Protein AF-A0A536Z7S8-F1 (afdb_monomer_lite)

Radius of gyration: 21.27 Å; chains: 1; bounding box: 52×65×36 Å

Foldseek 3Di:
DQPAAAWFKEFEAAPVPRDGFKIWTWDCPPPNTDIAIAGDAPVHPQDPNHDPDDDPDTDPAYHYDYWDDDPQWIWDKDFDDPNHHGFRPPPPDTDIDTTTRHRDDPDPCVVVVVVVVVVVVVVVVVVPPD

Structure (mmCIF, N/CA/C/O backbone):
data_AF-A0A536Z7S8-F1
#
_entry.id   AF-A0A536Z7S8-F1
#
loop_
_atom_site.group_PDB
_atom_site.id
_atom_site.type_symbol
_atom_site.label_atom_id
_atom_site.label_alt_id
_atom_site.label_comp_id
_atom_site.label_asym_id
_atom_site.label_entity_id
_atom_site.label_seq_id
_atom_site.pdbx_PDB_ins_code
_atom_site.Cartn_x
_atom_site.Cartn_y
_atom_site.Cartn_z
_atom_site.occupancy
_atom_site.B_iso_or_equiv
_atom_site.auth_seq_id
_atom_site.auth_comp_id
_atom_site.auth_asym_id
_atom_site.auth_atom_id
_atom_site.pdbx_PDB_model_num
ATOM 1 N N . ASN A 1 1 ? -3.007 3.471 15.291 1.00 68.44 1 ASN A N 1
ATOM 2 C CA . ASN A 1 1 ? -3.835 2.675 14.368 1.00 68.44 1 ASN A CA 1
ATOM 3 C C . ASN A 1 1 ? -5.274 3.154 14.480 1.00 68.44 1 ASN A C 1
ATOM 5 O O . ASN A 1 1 ? -5.741 3.223 15.618 1.00 68.44 1 ASN A O 1
ATOM 9 N N . PRO A 1 2 ? -5.971 3.517 13.385 1.00 71.25 2 PRO A N 1
ATOM 10 C CA . PRO A 1 2 ? -7.426 3.625 13.427 1.00 71.25 2 PRO A CA 1
ATOM 11 C C . PRO A 1 2 ? -8.043 2.340 14.023 1.00 71.25 2 PRO A C 1
ATOM 13 O O . PRO A 1 2 ? -7.784 1.244 13.525 1.00 71.25 2 PRO A O 1
ATOM 16 N N . PRO A 1 3 ? -8.833 2.435 15.109 1.00 82.69 3 PRO A N 1
ATOM 17 C CA . PRO A 1 3 ? -9.497 1.269 15.682 1.00 82.69 3 PRO A CA 1
ATOM 18 C C . PRO A 1 3 ? -10.308 0.527 14.613 1.00 82.69 3 PRO A C 1
ATOM 20 O O . PRO A 1 3 ? -11.024 1.159 13.843 1.00 82.69 3 PRO A O 1
ATOM 23 N N . GLY A 1 4 ? -10.189 -0.801 14.561 1.00 86.75 4 GLY A N 1
ATOM 24 C CA . GLY A 1 4 ? -10.943 -1.623 13.608 1.00 86.75 4 GLY A CA 1
ATOM 25 C C . GLY A 1 4 ? -10.341 -1.743 12.203 1.00 86.75 4 GLY A C 1
ATOM 26 O O . GLY A 1 4 ? -11.053 -2.181 11.301 1.00 86.75 4 GLY A O 1
ATOM 27 N N . LEU A 1 5 ? -9.070 -1.374 12.001 1.00 93.88 5 LEU A N 1
ATOM 28 C CA . LEU A 1 5 ? -8.327 -1.704 10.780 1.00 93.88 5 LEU A CA 1
ATOM 29 C C . LEU A 1 5 ? -8.226 -3.229 10.595 1.00 93.88 5 LEU A C 1
ATOM 31 O O . LEU A 1 5 ? -7.770 -3.948 11.482 1.00 93.88 5 LEU A O 1
ATOM 35 N N . THR A 1 6 ? -8.621 -3.706 9.421 1.00 96.19 6 THR A N 1
ATOM 36 C CA . THR A 1 6 ? -8.583 -5.115 9.030 1.00 96.19 6 THR A CA 1
ATOM 37 C C . THR A 1 6 ? -7.207 -5.459 8.470 1.00 96.19 6 THR A C 1
ATOM 39 O O . THR A 1 6 ? -6.767 -4.862 7.485 1.00 96.19 6 THR A O 1
ATOM 42 N N . ALA A 1 7 ? -6.540 -6.429 9.098 1.00 96.44 7 ALA A N 1
ATOM 43 C CA . ALA A 1 7 ? -5.243 -6.923 8.653 1.00 96.44 7 ALA A CA 1
ATOM 44 C C . ALA A 1 7 ? -5.339 -7.636 7.298 1.00 96.44 7 ALA A C 1
ATOM 46 O O . ALA A 1 7 ? -6.349 -8.282 6.997 1.00 96.44 7 ALA A O 1
ATOM 47 N N . GLY A 1 8 ? -4.268 -7.563 6.514 1.00 97.25 8 GLY A N 1
ATOM 48 C CA . GLY A 1 8 ? -4.152 -8.299 5.262 1.00 97.25 8 GLY A CA 1
ATOM 49 C C . GLY A 1 8 ? -3.110 -7.721 4.318 1.00 97.25 8 GLY A C 1
ATOM 50 O O . GLY A 1 8 ? -2.538 -6.665 4.585 1.00 97.25 8 GLY A O 1
ATOM 51 N N . ASP A 1 9 ? -2.920 -8.412 3.200 1.00 97.94 9 ASP A N 1
ATOM 52 C CA . ASP A 1 9 ? -2.037 -7.983 2.118 1.00 97.94 9 ASP A CA 1
ATOM 53 C C . ASP A 1 9 ? -2.857 -7.604 0.879 1.00 97.94 9 ASP A C 1
ATOM 55 O O . ASP A 1 9 ? -3.759 -8.331 0.458 1.00 97.94 9 ASP A O 1
ATOM 59 N N . LEU A 1 10 ? -2.547 -6.452 0.297 1.00 97.50 10 LEU A N 1
ATOM 60 C CA . LEU A 1 10 ? -3.053 -6.013 -0.994 1.00 97.50 10 LEU A CA 1
ATOM 61 C C . LEU A 1 10 ? -1.941 -6.193 -2.026 1.00 97.50 10 LEU A C 1
ATOM 63 O O . LEU A 1 10 ? -0.894 -5.562 -1.917 1.00 97.50 10 LEU A O 1
ATOM 67 N N . PHE A 1 11 ? -2.170 -7.059 -3.004 1.00 95.69 11 PHE A N 1
ATOM 68 C CA . PHE A 1 11 ? -1.269 -7.292 -4.123 1.00 95.69 11 PHE A CA 1
ATOM 69 C C . PHE A 1 11 ? -1.619 -6.352 -5.264 1.00 95.69 11 PHE A C 1
ATOM 71 O O . PHE A 1 11 ? -2.780 -6.303 -5.687 1.00 95.69 11 PHE A O 1
ATOM 78 N N . LEU A 1 12 ? -0.616 -5.643 -5.765 1.00 93.75 12 LEU A N 1
ATOM 79 C CA . LEU A 1 12 ? -0.733 -4.851 -6.975 1.00 93.75 12 LEU A CA 1
ATOM 80 C C . LEU A 1 12 ? -0.084 -5.624 -8.113 1.00 93.75 12 LEU A C 1
ATOM 82 O O . LEU A 1 12 ? 0.991 -6.207 -7.948 1.00 93.75 12 LEU A O 1
ATOM 86 N N . PHE A 1 13 ? -0.789 -5.702 -9.235 1.00 92.00 13 PHE A N 1
ATOM 87 C CA . PHE A 1 13 ? -0.275 -6.372 -10.416 1.00 92.00 13 PHE A CA 1
ATOM 88 C C . PHE A 1 13 ? -0.278 -5.443 -11.618 1.00 92.00 13 PHE A C 1
ATOM 90 O O . PHE A 1 13 ? -1.225 -4.678 -11.827 1.00 92.00 13 PHE A O 1
ATOM 97 N N . ASP A 1 14 ? 0.750 -5.592 -12.440 1.00 88.44 14 ASP A N 1
ATOM 98 C CA . ASP A 1 14 ? 0.834 -4.958 -13.744 1.00 88.44 14 ASP A CA 1
ATOM 99 C C . ASP A 1 14 ? -0.274 -5.526 -14.643 1.00 88.44 14 ASP A C 1
ATOM 101 O O . ASP A 1 14 ? -0.333 -6.728 -14.921 1.00 88.44 14 ASP A O 1
ATOM 105 N N . ALA A 1 15 ? -1.176 -4.658 -15.098 1.00 86.12 15 ALA A N 1
ATOM 106 C CA . ALA A 1 15 ? -2.325 -5.046 -15.907 1.00 86.12 15 ALA A CA 1
ATOM 107 C C . ALA A 1 15 ? -1.951 -5.639 -17.282 1.00 86.12 15 ALA A C 1
ATOM 109 O O . ALA A 1 15 ? -2.744 -6.404 -17.839 1.00 86.12 15 ALA A O 1
ATOM 110 N N . ASP A 1 16 ? -0.772 -5.314 -17.816 1.00 85.12 16 ASP A N 1
ATOM 111 C CA . ASP A 1 16 ? -0.282 -5.775 -19.113 1.00 85.12 16 ASP A CA 1
ATOM 112 C C . ASP A 1 16 ? 0.422 -7.138 -19.012 1.00 85.12 16 ASP A C 1
ATOM 114 O O . ASP A 1 16 ? 0.268 -7.983 -19.902 1.00 85.12 16 ASP A O 1
ATOM 118 N N . THR A 1 17 ? 1.170 -7.386 -17.932 1.00 85.62 17 THR A N 1
ATOM 119 C CA . THR A 1 17 ? 1.934 -8.639 -17.754 1.00 85.62 17 THR A CA 1
ATOM 120 C C . THR A 1 17 ? 1.265 -9.654 -16.827 1.00 85.62 17 THR A C 1
ATOM 122 O O . THR A 1 17 ? 1.506 -10.858 -16.947 1.00 85.62 17 THR A O 1
ATOM 125 N N . GLY A 1 18 ? 0.396 -9.202 -15.924 1.00 86.69 18 GLY A N 1
ATOM 126 C CA . GLY A 1 18 ? -0.257 -10.024 -14.907 1.00 86.69 18 GLY A CA 1
ATOM 127 C C . GLY A 1 18 ? 0.638 -10.384 -13.718 1.00 86.69 18 GLY A C 1
ATOM 128 O O . GLY A 1 18 ? 0.216 -11.171 -12.865 1.00 86.69 18 GLY A O 1
ATOM 129 N N . PHE A 1 19 ? 1.867 -9.864 -13.655 1.00 87.62 19 PHE A N 1
ATOM 130 C CA . PHE A 1 19 ? 2.775 -10.128 -12.545 1.00 87.62 19 PHE A CA 1
ATOM 131 C C . PHE A 1 19 ? 2.418 -9.287 -11.327 1.00 87.62 19 PHE A C 1
ATOM 133 O O . PHE A 1 19 ? 2.112 -8.108 -11.448 1.00 87.62 19 PHE A O 1
ATOM 140 N N . ILE A 1 20 ? 2.467 -9.916 -10.151 1.00 89.00 20 ILE A N 1
ATOM 141 C CA . ILE A 1 20 ? 2.403 -9.204 -8.876 1.00 89.00 20 ILE A CA 1
ATOM 142 C C . ILE A 1 20 ? 3.792 -8.643 -8.621 1.00 89.00 20 ILE A C 1
ATOM 144 O O . ILE A 1 20 ? 4.738 -9.413 -8.439 1.00 89.00 20 ILE A O 1
ATOM 148 N N . LEU A 1 21 ? 3.866 -7.324 -8.637 1.00 87.00 21 LEU A N 1
ATOM 149 C CA . LEU A 1 21 ? 5.091 -6.555 -8.502 1.00 87.00 21 LEU A CA 1
ATOM 150 C C . LEU A 1 21 ? 5.172 -5.969 -7.093 1.00 87.00 21 LEU A C 1
ATOM 152 O O . LEU A 1 21 ? 6.158 -6.190 -6.389 1.00 87.00 21 LEU A O 1
ATOM 156 N N . ASP A 1 22 ? 4.043 -5.450 -6.597 1.00 90.38 22 ASP A N 1
ATOM 157 C CA . ASP A 1 22 ? 3.995 -4.819 -5.284 1.00 90.38 22 ASP A CA 1
ATOM 158 C C . ASP A 1 22 ? 3.041 -5.494 -4.295 1.00 90.38 22 ASP A C 1
ATOM 160 O O . ASP A 1 22 ? 2.018 -6.111 -4.627 1.00 90.38 22 ASP A O 1
ATOM 164 N N . VAL A 1 23 ? 3.363 -5.319 -3.014 1.00 94.19 23 VAL A N 1
ATOM 165 C CA . VAL A 1 23 ? 2.560 -5.756 -1.875 1.00 94.19 23 VAL A CA 1
ATOM 166 C C . VAL A 1 23 ? 2.437 -4.624 -0.866 1.00 94.19 23 VAL A C 1
ATOM 168 O O . VAL A 1 23 ? 3.429 -4.134 -0.329 1.00 94.19 23 VAL A O 1
ATOM 171 N N . ILE A 1 24 ? 1.201 -4.275 -0.520 1.00 95.62 24 ILE A N 1
ATOM 172 C CA . ILE A 1 24 ? 0.890 -3.359 0.576 1.00 95.62 24 ILE A CA 1
ATOM 173 C C . ILE A 1 24 ? 0.305 -4.152 1.738 1.00 95.62 24 ILE A C 1
ATOM 175 O O . ILE A 1 24 ? -0.760 -4.760 1.635 1.00 95.62 24 ILE A O 1
ATOM 179 N N . ARG A 1 25 ? 0.988 -4.115 2.877 1.00 95.75 25 AR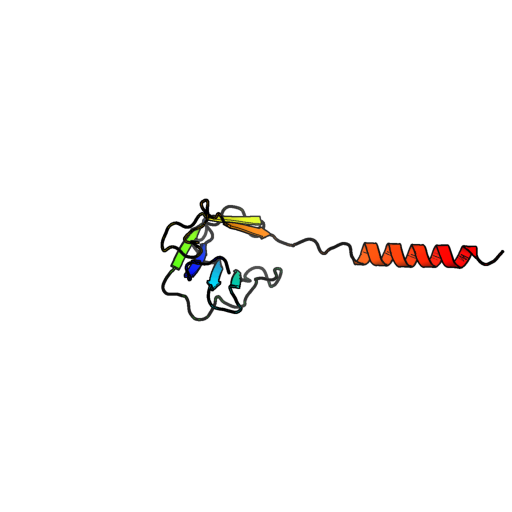G A N 1
ATOM 180 C CA . ARG A 1 25 ? 0.642 -4.873 4.077 1.00 95.75 25 ARG A CA 1
ATOM 181 C C . ARG A 1 25 ? 0.025 -3.988 5.150 1.00 95.75 25 ARG A C 1
ATOM 183 O O . ARG A 1 25 ? 0.674 -3.074 5.660 1.00 95.75 25 ARG A O 1
ATOM 190 N N . PHE A 1 26 ? -1.201 -4.316 5.547 1.00 96.25 26 PHE A N 1
ATOM 191 C CA . PHE A 1 26 ? -1.936 -3.668 6.632 1.00 96.25 26 PHE A CA 1
ATOM 192 C C . PHE A 1 26 ? -1.737 -4.438 7.941 1.00 96.25 26 PHE A C 1
ATOM 194 O O . PHE A 1 26 ? -2.301 -5.518 8.126 1.00 96.25 26 PHE A O 1
ATOM 201 N N . ASN A 1 27 ? -0.975 -3.861 8.871 1.00 93.81 27 ASN A N 1
ATOM 202 C CA . ASN A 1 27 ? -0.594 -4.478 10.143 1.00 93.81 27 ASN A CA 1
ATOM 203 C C . ASN A 1 27 ? -1.185 -3.690 11.322 1.00 93.81 27 ASN A C 1
ATOM 205 O O . ASN A 1 27 ? -0.531 -2.799 11.865 1.00 93.81 27 ASN A O 1
ATOM 209 N N . PRO A 1 28 ? -2.420 -3.984 11.759 1.00 92.25 28 PRO A N 1
ATOM 210 C CA . PRO A 1 28 ? -3.070 -3.211 12.813 1.00 92.25 28 PRO A CA 1
ATOM 211 C C . PRO A 1 28 ? -2.406 -3.335 14.193 1.00 92.25 28 PRO A C 1
ATOM 213 O O . PRO A 1 28 ? -2.481 -2.391 14.987 1.00 92.25 2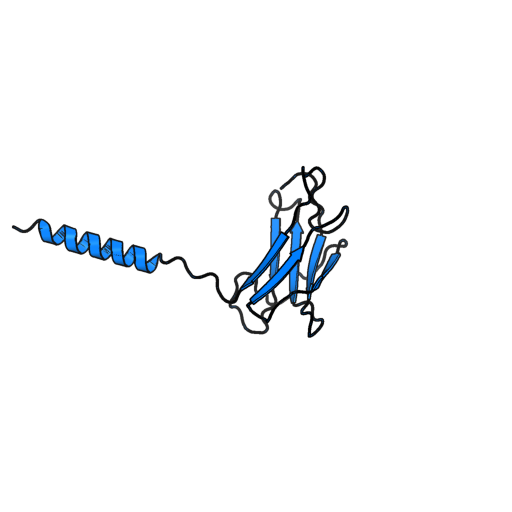8 PRO A O 1
ATOM 216 N N . ASP A 1 29 ? -1.761 -4.469 14.468 1.00 88.25 29 ASP A N 1
ATOM 217 C CA . ASP A 1 29 ? -1.257 -4.822 15.801 1.00 88.25 29 ASP A CA 1
ATOM 218 C C . ASP A 1 29 ? 0.248 -4.559 15.981 1.00 88.25 29 ASP A C 1
ATOM 220 O O . ASP A 1 29 ? 0.770 -4.617 17.094 1.00 88.25 29 ASP A O 1
ATOM 224 N N . GLU A 1 30 ? 0.964 -4.228 14.905 1.00 83.94 30 GLU A N 1
ATOM 225 C CA . GLU A 1 30 ? 2.410 -4.004 14.936 1.00 83.94 30 GLU A CA 1
ATOM 226 C C . GLU A 1 30 ? 2.735 -2.521 15.164 1.00 83.94 30 GLU A C 1
ATOM 228 O O . GLU A 1 30 ? 2.238 -1.659 14.447 1.00 83.94 30 GLU A O 1
ATOM 233 N N . ASN A 1 31 ? 3.565 -2.201 16.165 1.00 81.12 31 ASN A N 1
ATOM 234 C CA . ASN A 1 31 ? 4.019 -0.832 16.477 1.00 81.12 31 ASN A CA 1
ATOM 235 C C . ASN A 1 31 ? 2.893 0.215 16.624 1.00 81.12 31 ASN A C 1
ATOM 237 O O . ASN A 1 31 ? 3.084 1.399 16.351 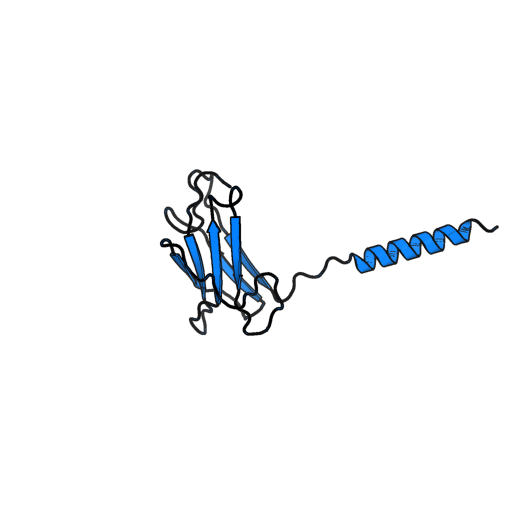1.00 81.12 31 ASN A O 1
ATOM 241 N N . GLY A 1 32 ? 1.706 -0.206 17.073 1.00 82.00 32 GLY A N 1
ATOM 242 C CA . GLY A 1 32 ? 0.540 0.675 17.152 1.00 82.00 32 GLY A CA 1
ATOM 243 C C . GLY A 1 32 ? -0.125 0.940 15.798 1.00 82.00 32 GLY A C 1
ATOM 244 O O . GLY A 1 32 ? -0.851 1.929 15.679 1.00 82.00 32 GLY A O 1
ATOM 245 N N . GLY A 1 33 ? 0.088 0.066 14.812 1.00 88.19 33 GLY A N 1
ATOM 246 C CA . GLY A 1 33 ? -0.419 0.117 13.444 1.00 88.19 33 GLY A CA 1
ATOM 247 C C . GLY A 1 33 ? 0.667 0.495 12.449 1.00 88.19 33 GLY A C 1
ATOM 248 O O . GLY A 1 33 ? 1.157 1.622 12.499 1.00 88.19 33 GLY A O 1
ATOM 249 N N . SER A 1 34 ? 0.973 -0.393 11.507 1.00 90.88 34 SER A N 1
ATOM 250 C CA . SER A 1 34 ? 1.863 -0.115 10.380 1.00 90.88 34 SER A CA 1
ATOM 251 C C . SER A 1 34 ? 1.198 -0.416 9.034 1.00 90.88 34 SER A C 1
ATOM 253 O O . SER A 1 34 ? 0.292 -1.245 8.911 1.00 90.88 34 SER A O 1
ATOM 255 N N . LEU A 1 35 ? 1.653 0.324 8.025 1.00 92.19 35 LEU A N 1
ATOM 256 C CA . LEU A 1 35 ? 1.402 0.081 6.612 1.00 92.19 35 LEU A CA 1
ATOM 257 C C . LEU A 1 35 ? 2.774 -0.093 5.966 1.00 92.19 35 LEU A C 1
ATOM 259 O O . LEU A 1 35 ? 3.609 0.804 6.091 1.00 92.19 35 LEU A O 1
ATOM 263 N N . VAL A 1 36 ? 3.023 -1.244 5.350 1.00 92.75 36 VAL A N 1
ATOM 264 C CA . VAL A 1 36 ? 4.335 -1.577 4.780 1.00 92.75 36 VAL A CA 1
ATOM 265 C C . VAL A 1 36 ? 4.190 -1.790 3.284 1.00 92.75 36 VAL A C 1
ATOM 267 O O . VAL A 1 36 ? 3.271 -2.485 2.858 1.00 92.75 36 VAL A O 1
ATOM 270 N N . PHE A 1 37 ? 5.093 -1.196 2.515 1.00 92.44 37 PHE A N 1
ATOM 271 C CA . PHE A 1 37 ? 5.164 -1.325 1.066 1.00 92.44 37 PHE A CA 1
ATOM 272 C C . PHE A 1 37 ? 6.368 -2.196 0.726 1.00 92.44 37 PHE A C 1
ATOM 274 O O . PHE A 1 37 ? 7.460 -1.968 1.248 1.00 92.44 37 PHE A O 1
ATOM 281 N N . TYR A 1 38 ? 6.137 -3.199 -0.107 1.00 92.50 38 TYR A N 1
ATOM 282 C CA . TYR A 1 38 ? 7.167 -3.997 -0.749 1.00 92.50 38 TYR A CA 1
ATOM 283 C C . TYR A 1 38 ? 6.969 -3.804 -2.240 1.00 92.50 38 TYR A C 1
ATOM 285 O O . TYR A 1 38 ? 5.899 -4.157 -2.730 1.00 92.50 38 TYR A O 1
ATOM 293 N N . SER A 1 39 ? 7.960 -3.241 -2.911 1.00 89.38 39 SER A N 1
ATOM 294 C CA . SER A 1 39 ? 7.991 -3.149 -4.363 1.00 89.38 39 SER A CA 1
ATOM 295 C C . SER A 1 39 ? 9.034 -4.110 -4.913 1.00 89.38 39 SER A C 1
ATOM 297 O O . SER A 1 39 ? 9.928 -4.556 -4.166 1.00 89.38 39 SER A O 1
ATOM 299 N N . ASP A 1 40 ? 8.878 -4.499 -6.174 1.00 84.56 40 ASP A N 1
ATOM 300 C CA . ASP A 1 40 ? 9.924 -5.225 -6.877 1.00 84.56 40 ASP A CA 1
ATOM 301 C C . ASP A 1 40 ? 11.137 -4.316 -7.143 1.00 84.56 40 ASP A C 1
ATOM 303 O O . ASP A 1 40 ? 11.291 -3.254 -6.550 1.00 84.56 40 ASP A O 1
ATOM 307 N N . ASN A 1 41 ? 12.099 -4.815 -7.906 1.00 80.56 41 ASN A N 1
ATOM 308 C CA . ASN A 1 41 ? 13.343 -4.108 -8.186 1.00 80.56 41 ASN A CA 1
ATOM 309 C C . ASN A 1 41 ? 13.893 -4.474 -9.574 1.00 80.56 41 ASN A C 1
ATOM 311 O O . ASN A 1 41 ? 15.111 -4.573 -9.772 1.00 80.56 41 ASN A O 1
ATOM 315 N N . ILE A 1 42 ? 13.000 -4.795 -10.519 1.00 78.81 42 ILE A N 1
ATOM 316 C CA . ILE A 1 42 ? 13.342 -5.278 -11.863 1.00 78.81 42 ILE A CA 1
ATOM 317 C C . ILE A 1 42 ? 14.175 -4.240 -12.628 1.00 78.81 42 ILE A C 1
ATOM 319 O O . ILE A 1 42 ? 15.068 -4.618 -13.394 1.00 78.81 42 ILE A O 1
ATOM 323 N N . ASP A 1 43 ? 13.917 -2.952 -12.420 1.00 76.75 43 ASP A N 1
ATOM 324 C CA . ASP A 1 43 ? 14.650 -1.823 -13.000 1.00 76.75 43 ASP A CA 1
ATOM 325 C C . ASP A 1 43 ? 15.808 -1.314 -12.123 1.00 76.75 43 ASP A C 1
ATOM 327 O O . ASP A 1 43 ? 16.749 -0.697 -12.634 1.00 76.75 43 ASP A O 1
ATOM 331 N N . GLY A 1 44 ? 15.823 -1.657 -10.838 1.00 82.31 44 GLY A N 1
ATOM 332 C CA . GLY A 1 44 ? 16.906 -1.349 -9.917 1.00 82.31 44 GLY A CA 1
ATOM 333 C C . GLY A 1 44 ? 16.409 -1.182 -8.488 1.00 82.31 44 GLY A C 1
ATOM 334 O O . GLY A 1 44 ? 15.299 -1.556 -8.164 1.00 82.31 44 GLY A O 1
ATOM 335 N N . PHE A 1 45 ? 17.278 -0.662 -7.617 1.00 84.81 45 PHE A N 1
ATOM 336 C CA . PHE A 1 45 ? 16.861 -0.126 -6.317 1.00 84.81 45 PHE A CA 1
ATOM 337 C C . PHE A 1 45 ? 16.843 1.397 -6.432 1.00 84.81 45 PHE A C 1
ATOM 339 O O . PHE A 1 45 ? 17.843 2.049 -6.102 1.00 84.81 45 PHE A O 1
ATOM 346 N N . ASP A 1 46 ? 15.774 1.946 -6.990 1.00 80.06 46 ASP A N 1
ATOM 347 C CA . ASP A 1 46 ? 15.602 3.378 -7.220 1.00 80.06 46 ASP A CA 1
ATOM 348 C C . ASP A 1 46 ? 14.458 4.006 -6.403 1.00 80.06 46 ASP A C 1
ATOM 350 O O . ASP A 1 46 ? 14.447 5.231 -6.230 1.00 80.06 46 ASP A O 1
ATOM 354 N N . ALA A 1 47 ? 13.620 3.193 -5.755 1.00 82.00 47 ALA A N 1
ATOM 355 C CA . ALA A 1 47 ? 12.640 3.621 -4.772 1.00 82.00 47 ALA A CA 1
ATOM 356 C C . ALA A 1 47 ? 12.903 3.043 -3.369 1.00 82.00 47 ALA A C 1
ATOM 358 O O . ALA A 1 47 ? 13.635 2.082 -3.131 1.00 82.00 47 ALA A O 1
ATOM 359 N N . LEU A 1 48 ? 12.306 3.691 -2.363 1.00 84.81 48 LEU A N 1
ATOM 360 C CA . LEU A 1 48 ? 12.478 3.303 -0.956 1.00 84.81 48 LEU A CA 1
ATOM 361 C C . LEU A 1 48 ? 11.787 1.979 -0.607 1.00 84.81 48 LEU A C 1
ATOM 363 O O . LEU A 1 48 ? 12.122 1.377 0.415 1.00 84.81 48 LEU A O 1
ATOM 367 N N .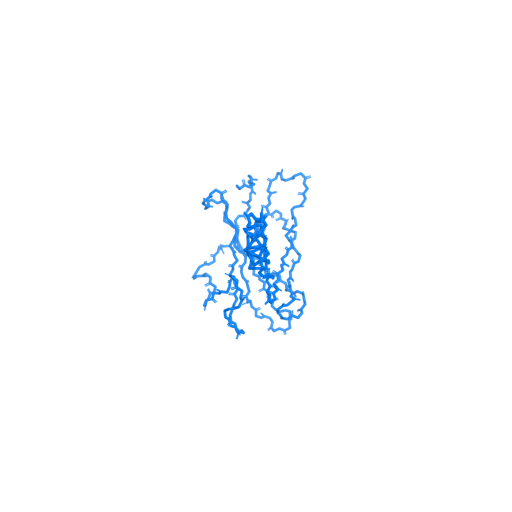 ALA A 1 49 ? 10.784 1.591 -1.394 1.00 88.38 49 ALA A N 1
ATOM 368 C CA . ALA A 1 49 ? 9.998 0.383 -1.179 1.00 88.38 49 ALA A CA 1
ATOM 369 C C . ALA A 1 49 ? 10.606 -0.848 -1.864 1.00 88.38 49 ALA A C 1
ATOM 371 O O . ALA A 1 49 ? 10.132 -1.954 -1.602 1.00 88.38 49 ALA A O 1
ATOM 372 N N . ASP A 1 50 ? 11.649 -0.677 -2.678 1.00 88.50 50 ASP A N 1
ATOM 373 C CA . ASP A 1 50 ? 12.251 -1.758 -3.450 1.00 88.50 50 ASP A CA 1
ATOM 374 C C . ASP A 1 50 ? 12.832 -2.815 -2.529 1.00 88.50 50 ASP A C 1
ATOM 376 O O . ASP A 1 50 ? 13.630 -2.559 -1.614 1.00 88.50 50 ASP A O 1
ATOM 380 N N . THR A 1 51 ? 12.439 -4.052 -2.791 1.00 86.81 51 THR A N 1
ATOM 381 C CA . THR A 1 51 ? 12.894 -5.204 -2.032 1.00 86.81 51 THR A CA 1
ATOM 382 C C . THR A 1 51 ? 13.407 -6.285 -2.961 1.00 86.81 51 THR A C 1
ATOM 384 O O . THR A 1 51 ? 12.915 -6.488 -4.060 1.00 86.81 51 THR A O 1
ATOM 387 N N . ALA A 1 52 ? 14.395 -7.050 -2.493 1.00 80.81 52 ALA A N 1
ATOM 388 C CA . ALA A 1 52 ? 14.906 -8.187 -3.260 1.00 80.81 52 ALA A CA 1
ATOM 389 C C . ALA A 1 52 ? 13.853 -9.296 -3.470 1.00 80.81 52 ALA A C 1
ATOM 391 O O . ALA A 1 52 ? 14.051 -10.186 -4.296 1.00 80.81 52 ALA A O 1
ATOM 392 N N . SER A 1 53 ? 12.783 -9.293 -2.672 1.00 69.75 53 SER A N 1
ATOM 393 C CA . SER A 1 53 ? 11.630 -10.176 -2.814 1.00 69.75 53 SER A CA 1
ATOM 394 C C . SER A 1 53 ? 10.476 -9.699 -1.922 1.00 69.75 53 SER A C 1
ATOM 396 O O . SER A 1 53 ? 10.753 -9.187 -0.828 1.00 69.75 53 SER A O 1
ATOM 398 N N . PRO A 1 54 ? 9.214 -10.017 -2.277 1.00 73.69 54 PRO A N 1
ATOM 399 C CA . PRO A 1 54 ? 8.064 -9.886 -1.384 1.00 73.69 54 PRO A CA 1
ATOM 400 C C . PRO A 1 54 ? 8.293 -10.561 -0.017 1.00 73.69 54 PRO A C 1
ATOM 402 O O . PRO A 1 54 ? 9.166 -11.429 0.121 1.00 73.69 54 PRO A O 1
ATOM 405 N N . PRO A 1 55 ? 7.496 -10.226 1.015 1.00 80.00 55 PRO A N 1
ATOM 406 C CA . PRO A 1 55 ? 7.639 -10.842 2.326 1.00 80.00 55 PRO A CA 1
ATOM 407 C C . PRO A 1 55 ? 7.479 -12.366 2.235 1.00 80.00 55 PRO A C 1
ATOM 409 O O . PRO A 1 55 ? 6.551 -12.874 1.614 1.00 80.00 55 PRO A O 1
ATOM 412 N N . GLY A 1 56 ? 8.359 -13.110 2.915 1.00 79.50 56 GLY A N 1
ATOM 413 C CA . GLY A 1 56 ? 8.423 -14.579 2.824 1.00 79.50 56 GLY A CA 1
ATOM 414 C C . GLY A 1 56 ? 7.189 -15.340 3.339 1.00 79.50 56 GLY A C 1
ATOM 415 O O . GLY A 1 56 ? 7.134 -16.562 3.226 1.00 79.50 56 GLY A O 1
ATOM 416 N N . ALA A 1 57 ? 6.210 -14.637 3.910 1.00 90.25 57 ALA A N 1
ATOM 417 C CA . ALA A 1 57 ? 4.892 -15.157 4.246 1.00 90.25 57 ALA A CA 1
ATOM 418 C C . ALA A 1 57 ? 3.846 -14.042 4.114 1.00 90.25 57 ALA A C 1
ATOM 420 O O . ALA A 1 57 ? 4.081 -12.916 4.568 1.00 90.25 57 ALA A O 1
ATOM 421 N N . PHE A 1 58 ? 2.692 -14.377 3.536 1.00 94.31 58 PHE A N 1
ATOM 422 C CA . PHE A 1 58 ? 1.536 -13.489 3.391 1.00 94.31 58 PHE A CA 1
ATOM 423 C C . PHE A 1 58 ? 0.481 -13.738 4.471 1.00 94.31 58 PHE A C 1
ATOM 425 O O . PHE A 1 58 ? 0.404 -14.829 5.043 1.00 94.31 58 PHE A O 1
ATOM 432 N N . TYR A 1 59 ? -0.352 -12.733 4.741 1.00 95.62 59 TYR A N 1
ATOM 433 C CA . TYR A 1 59 ? -1.565 -12.920 5.533 1.00 95.62 59 TYR A CA 1
ATOM 434 C C . TYR A 1 59 ? -2.552 -13.843 4.817 1.00 95.62 59 TYR A C 1
ATOM 436 O O . TYR A 1 59 ? -2.533 -13.997 3.602 1.00 95.62 59 TYR A O 1
ATOM 444 N N . THR A 1 60 ? -3.476 -14.436 5.576 1.00 96.62 60 THR A N 1
ATOM 445 C CA . THR A 1 60 ? -4.590 -15.193 4.987 1.00 96.62 60 THR A CA 1
ATOM 446 C C . THR A 1 60 ? -5.559 -14.283 4.229 1.00 96.62 60 THR A C 1
ATOM 448 O O . THR A 1 60 ? -6.104 -14.682 3.204 1.00 96.62 60 THR A O 1
ATOM 451 N N . ASN A 1 61 ? -5.782 -13.065 4.732 1.00 97.88 61 ASN A N 1
ATOM 452 C CA . ASN A 1 61 ? -6.618 -12.074 4.069 1.00 97.88 61 ASN A CA 1
ATOM 453 C C . ASN A 1 61 ? -5.809 -11.373 2.979 1.00 97.88 61 ASN A C 1
ATOM 455 O O . ASN A 1 61 ? -4.933 -10.565 3.289 1.00 97.88 61 ASN A O 1
ATOM 459 N N . THR A 1 62 ? -6.099 -11.703 1.725 1.00 97.56 62 THR A N 1
ATOM 460 C CA . THR A 1 62 ? -5.417 -11.133 0.564 1.00 97.56 62 THR A CA 1
ATOM 461 C C . THR A 1 62 ? -6.424 -10.621 -0.450 1.00 97.56 62 THR A C 1
ATOM 463 O O . THR A 1 62 ? -7.527 -11.157 -0.579 1.00 97.56 62 THR A O 1
ATOM 466 N N . LEU A 1 63 ? -6.043 -9.571 -1.168 1.00 98.06 63 LEU A N 1
ATOM 467 C CA . LEU A 1 63 ? -6.787 -9.071 -2.315 1.00 98.06 63 LEU A CA 1
ATOM 468 C C . LEU A 1 63 ? -5.802 -8.636 -3.395 1.00 98.06 63 LEU A C 1
ATOM 470 O O . LEU A 1 63 ? -4.763 -8.074 -3.078 1.00 98.06 63 LEU A O 1
ATOM 474 N N . THR A 1 64 ? -6.143 -8.870 -4.657 1.00 97.25 64 THR A N 1
ATOM 475 C CA . THR A 1 64 ? -5.323 -8.478 -5.808 1.00 97.25 64 THR A CA 1
ATOM 476 C C . THR A 1 64 ? -6.066 -7.434 -6.630 1.00 97.25 64 THR A C 1
ATOM 478 O O . THR A 1 64 ? -7.240 -7.639 -6.949 1.00 97.25 64 THR A O 1
ATOM 481 N N . ILE A 1 65 ? -5.403 -6.329 -6.970 1.00 97.00 65 ILE A N 1
ATOM 482 C CA . ILE A 1 65 ? -5.960 -5.255 -7.803 1.00 97.00 65 ILE A CA 1
ATOM 483 C C . ILE A 1 65 ? -4.948 -4.809 -8.869 1.00 97.00 65 ILE A C 1
ATOM 485 O O . ILE A 1 65 ? -3.747 -4.909 -8.626 1.00 97.00 65 ILE A O 1
ATOM 489 N N . PRO A 1 66 ? -5.413 -4.343 -10.041 1.00 95.19 66 PRO A N 1
ATOM 490 C CA . PRO A 1 66 ? -4.516 -3.879 -11.088 1.00 95.19 66 PRO A CA 1
ATOM 491 C C . PRO A 1 66 ? -3.942 -2.509 -10.746 1.00 95.19 66 PRO A C 1
ATOM 493 O O . PRO A 1 66 ? -4.642 -1.653 -10.191 1.00 95.19 66 PRO A O 1
ATOM 496 N N . GLU A 1 67 ? -2.713 -2.285 -11.179 1.00 92.56 67 GLU A N 1
ATOM 497 C CA . GLU A 1 67 ? -2.168 -0.944 -11.321 1.00 92.56 67 GLU A CA 1
ATOM 498 C C . GLU A 1 67 ? -2.610 -0.310 -12.634 1.00 92.56 67 GLU A C 1
ATOM 500 O O . GLU A 1 67 ? -2.941 -0.981 -13.616 1.00 92.56 67 GLU A O 1
ATOM 505 N N . VAL A 1 68 ? -2.660 1.018 -12.634 1.00 91.62 68 VAL A N 1
ATOM 506 C CA . VAL A 1 68 ? -3.063 1.817 -13.783 1.00 91.62 68 VAL A CA 1
ATOM 507 C C . VAL A 1 68 ? -1.976 2.835 -14.082 1.00 91.62 68 VAL A C 1
ATOM 509 O O . VAL A 1 68 ? -1.726 3.740 -13.289 1.00 91.62 68 VAL A O 1
ATOM 512 N N . GLY A 1 69 ? -1.396 2.729 -15.272 1.00 88.31 69 GLY A N 1
ATOM 513 C CA . GLY A 1 69 ? -0.364 3.639 -15.757 1.00 88.31 69 GLY A CA 1
ATOM 514 C C . GLY A 1 69 ? 0.866 2.886 -16.258 1.00 88.31 69 GLY A C 1
ATOM 515 O O . GLY A 1 69 ? 0.938 1.671 -16.106 1.00 88.31 69 GLY A O 1
ATOM 516 N N . PRO A 1 70 ? 1.804 3.592 -16.905 1.00 83.19 70 PRO A N 1
ATOM 517 C CA . PRO A 1 70 ? 3.086 3.023 -17.300 1.00 83.19 70 PRO A CA 1
ATOM 518 C C . PRO A 1 70 ? 3.995 2.791 -16.088 1.00 83.19 70 PRO A C 1
ATOM 520 O O . PRO A 1 70 ? 3.911 3.528 -15.107 1.00 83.19 70 PRO A O 1
ATOM 523 N N . GLU A 1 71 ? 4.910 1.832 -16.212 1.00 78.88 71 GLU A N 1
ATOM 524 C CA . GLU A 1 71 ? 5.920 1.541 -15.191 1.00 78.88 71 GLU A CA 1
ATOM 525 C C . GLU A 1 71 ? 6.699 2.790 -14.755 1.00 78.88 71 GLU A C 1
ATOM 527 O O . GLU A 1 71 ? 7.008 3.662 -15.581 1.00 78.88 71 GLU A O 1
ATOM 532 N N . GLY A 1 72 ? 6.950 2.908 -13.448 1.00 76.69 72 GLY A N 1
ATOM 533 C CA . GLY A 1 72 ? 7.560 4.091 -12.840 1.00 76.69 72 GLY A CA 1
ATOM 534 C C . GLY A 1 72 ? 6.672 5.353 -12.769 1.00 76.69 72 GLY A C 1
ATOM 535 O O . GLY A 1 72 ? 7.096 6.421 -12.312 1.00 76.69 72 GLY A O 1
ATOM 536 N N . ASN A 1 73 ? 5.434 5.287 -13.253 1.00 83.50 73 ASN A N 1
ATOM 537 C CA . ASN A 1 73 ? 4.427 6.331 -13.065 1.00 83.50 73 ASN A CA 1
ATOM 538 C C . ASN A 1 73 ? 3.022 5.716 -13.116 1.00 83.50 73 ASN A C 1
ATOM 540 O O . ASN A 1 73 ? 2.187 6.070 -13.960 1.00 83.50 73 ASN A O 1
ATOM 544 N N . ASN A 1 74 ? 2.791 4.766 -12.220 1.00 88.38 74 ASN A N 1
ATOM 545 C CA . ASN A 1 74 ? 1.550 4.018 -12.095 1.00 88.38 74 ASN A CA 1
ATOM 546 C C . ASN A 1 74 ? 1.031 4.098 -10.644 1.00 88.38 74 ASN A C 1
ATOM 548 O O . ASN A 1 74 ? 1.431 4.950 -9.840 1.00 88.38 74 ASN A O 1
ATOM 552 N N . GLY A 1 75 ? 0.034 3.274 -10.351 1.00 91.62 75 GLY A N 1
ATOM 553 C CA . GLY A 1 75 ? -0.501 3.109 -9.012 1.00 91.62 75 GLY A CA 1
ATOM 554 C C . GLY A 1 75 ? -1.941 2.624 -9.039 1.00 91.62 75 GLY A C 1
ATOM 555 O O . GLY A 1 75 ? -2.458 2.162 -10.059 1.00 91.62 75 GLY A O 1
ATOM 556 N N . ALA A 1 76 ? -2.628 2.760 -7.910 1.00 95.38 76 ALA A N 1
ATOM 557 C CA . ALA A 1 76 ? -3.978 2.240 -7.748 1.00 95.38 76 ALA A CA 1
ATOM 558 C C . ALA A 1 76 ? -4.827 3.106 -6.814 1.00 95.38 76 ALA A C 1
ATOM 560 O O . ALA A 1 76 ? -4.348 3.709 -5.856 1.00 95.38 76 ALA A O 1
ATOM 561 N N . THR A 1 77 ? -6.137 3.134 -7.065 1.00 97.12 77 THR A N 1
ATOM 562 C CA . THR A 1 77 ? -7.118 3.664 -6.110 1.00 97.12 77 THR A CA 1
ATOM 563 C C . THR A 1 77 ? -7.905 2.508 -5.518 1.00 97.12 77 THR A C 1
ATOM 565 O O . THR A 1 77 ? -8.546 1.749 -6.244 1.00 97.12 77 THR A O 1
ATOM 568 N N . TYR A 1 78 ? -7.879 2.392 -4.194 1.00 97.81 78 TYR A N 1
ATOM 569 C CA . TYR A 1 78 ? -8.449 1.261 -3.479 1.00 97.81 78 TYR A CA 1
ATOM 570 C C . TYR A 1 78 ? -9.347 1.712 -2.326 1.00 97.81 78 TYR A C 1
ATOM 572 O O . TYR A 1 78 ? -8.896 2.341 -1.371 1.00 97.81 78 TYR A O 1
ATOM 580 N N . THR A 1 79 ? -10.628 1.352 -2.395 1.00 98.12 79 THR A N 1
ATOM 581 C CA . THR A 1 79 ? -11.607 1.577 -1.323 1.00 98.12 79 THR A CA 1
ATOM 582 C C . THR A 1 79 ? -12.035 0.222 -0.749 1.00 98.12 79 THR A C 1
ATOM 584 O O . THR A 1 79 ? -12.923 -0.417 -1.320 1.00 98.12 79 THR A O 1
ATOM 587 N N . PRO A 1 80 ? -11.423 -0.253 0.352 1.00 97.94 80 PRO A N 1
ATOM 588 C CA . PRO A 1 80 ? -11.788 -1.527 0.956 1.00 97.94 80 PRO A CA 1
ATOM 589 C C . PRO A 1 80 ? -13.231 -1.554 1.458 1.00 97.94 80 PRO A C 1
ATOM 591 O O . PRO A 1 80 ? -13.745 -0.599 2.045 1.00 97.94 80 PRO A O 1
ATOM 594 N N . THR A 1 81 ? -13.856 -2.714 1.305 1.00 97.31 81 THR A N 1
ATOM 595 C CA . THR A 1 81 ? -15.139 -3.081 1.911 1.00 97.31 81 THR A CA 1
ATOM 596 C C . THR A 1 81 ? -14.925 -4.014 3.104 1.00 97.31 81 THR A C 1
ATOM 598 O O . THR A 1 81 ? -13.818 -4.493 3.348 1.00 97.31 81 THR A O 1
ATOM 601 N N . ALA A 1 82 ? -15.976 -4.246 3.896 1.00 96.75 82 ALA A N 1
ATOM 602 C CA . ALA A 1 82 ? -15.871 -4.989 5.149 1.00 96.75 82 ALA A CA 1
ATOM 603 C C . ALA A 1 82 ? -15.200 -6.364 4.967 1.00 96.75 82 ALA A C 1
ATOM 605 O O . ALA A 1 82 ? -15.629 -7.171 4.145 1.00 96.75 82 ALA A O 1
ATOM 606 N N . GLY A 1 83 ? -14.160 -6.625 5.764 1.00 95.94 83 GLY A N 1
ATOM 607 C CA . GLY A 1 83 ? -13.376 -7.862 5.716 1.00 95.94 83 GLY A CA 1
ATOM 608 C C . GLY A 1 83 ? -12.186 -7.835 4.753 1.00 95.94 83 GLY A C 1
ATOM 609 O O . GLY A 1 83 ? -11.330 -8.707 4.852 1.00 95.94 83 GLY A O 1
ATOM 610 N N . GLN A 1 84 ? -12.075 -6.836 3.875 1.00 98.25 84 GLN A N 1
ATOM 611 C CA . GLN A 1 84 ? -10.927 -6.704 2.976 1.00 98.25 84 GLN A CA 1
ATOM 612 C C . GLN A 1 84 ? -9.715 -6.066 3.680 1.00 98.25 84 GLN A C 1
ATOM 614 O O . GLN A 1 84 ? -9.897 -5.322 4.653 1.00 98.25 84 GLN A O 1
ATOM 619 N N . PRO A 1 85 ? -8.482 -6.320 3.197 1.00 98.19 85 PRO A N 1
ATOM 620 C CA . PRO A 1 85 ? -7.277 -5.682 3.722 1.00 98.19 85 PRO A CA 1
ATOM 621 C C . PRO A 1 85 ? -7.432 -4.161 3.745 1.00 98.19 85 PRO A C 1
ATOM 623 O O . PRO A 1 85 ? -7.900 -3.573 2.771 1.00 98.19 85 PRO A O 1
ATOM 626 N N . GLY A 1 86 ? -7.086 -3.520 4.859 1.00 96.31 86 GLY A N 1
ATOM 627 C CA . GLY A 1 86 ? -7.176 -2.066 4.987 1.00 96.31 86 GLY A CA 1
ATOM 628 C C . GLY A 1 86 ? -8.565 -1.519 5.333 1.00 96.31 86 GLY A C 1
ATOM 629 O O . GLY A 1 86 ? -8.707 -0.318 5.546 1.00 96.31 86 GLY A O 1
ATOM 630 N N . PHE A 1 87 ? -9.606 -2.354 5.437 1.00 97.44 87 PHE A N 1
ATOM 631 C CA . PHE A 1 87 ? -10.922 -1.876 5.870 1.00 97.44 87 PHE A CA 1
ATOM 632 C C . PHE A 1 87 ? -10.877 -1.344 7.305 1.00 97.44 87 PHE A C 1
ATOM 634 O O . PHE A 1 87 ? -10.426 -2.051 8.202 1.00 97.44 87 PHE A O 1
ATOM 641 N N . VAL A 1 88 ? -11.399 -0.139 7.545 1.00 95.12 88 VAL A N 1
ATOM 642 C CA . VAL A 1 88 ? -11.473 0.469 8.883 1.00 95.12 88 VAL A CA 1
ATOM 643 C C . VAL A 1 88 ? -12.913 0.456 9.390 1.00 95.12 88 VAL A C 1
ATOM 645 O O . VAL A 1 88 ? -13.739 1.284 8.997 1.00 95.12 88 VAL A O 1
ATOM 648 N N . ALA A 1 89 ? -13.221 -0.473 10.294 1.00 94.06 89 ALA A N 1
ATOM 649 C CA . ALA A 1 89 ? -14.532 -0.536 10.928 1.00 94.06 89 ALA A CA 1
ATOM 650 C C . ALA A 1 89 ? -14.787 0.704 11.804 1.00 94.06 89 ALA A C 1
ATOM 652 O O . ALA A 1 89 ? -13.963 1.078 12.631 1.00 94.06 89 ALA A O 1
ATOM 653 N N . GLY A 1 90 ? -15.957 1.330 11.649 1.00 90.31 90 GLY A N 1
ATOM 654 C CA . GLY A 1 90 ? -16.339 2.509 12.438 1.00 90.31 90 GLY A CA 1
ATOM 655 C C . GLY A 1 90 ? -15.797 3.844 11.917 1.00 90.31 90 GLY A C 1
ATOM 656 O O . GLY A 1 90 ? -16.024 4.872 12.555 1.00 90.31 90 GLY A O 1
ATOM 657 N N . ALA A 1 91 ? -15.132 3.866 10.756 1.00 91.69 91 ALA A N 1
ATOM 658 C CA . ALA A 1 91 ? -14.849 5.114 10.054 1.00 91.69 91 ALA A CA 1
ATOM 659 C C . ALA A 1 91 ? -16.160 5.833 9.670 1.00 91.69 91 ALA A C 1
ATOM 661 O O . ALA A 1 91 ? -17.130 5.200 9.253 1.00 91.69 91 ALA A O 1
ATOM 662 N N . GLY A 1 92 ? -16.195 7.166 9.791 1.00 92.00 92 GLY A N 1
ATOM 663 C CA . GLY A 1 92 ? -17.385 7.975 9.475 1.00 92.00 92 GLY A CA 1
ATOM 664 C C . GLY A 1 92 ? -17.741 8.038 7.981 1.00 92.00 92 GLY A C 1
ATOM 665 O O . GLY A 1 92 ? -18.820 8.505 7.627 1.00 92.00 92 GLY A O 1
ATOM 666 N N . ALA A 1 93 ? -16.840 7.571 7.116 1.00 93.56 93 ALA A N 1
ATOM 667 C CA . ALA A 1 93 ? -17.008 7.412 5.675 1.00 93.56 93 ALA A CA 1
ATOM 668 C C . ALA A 1 93 ? -16.049 6.310 5.175 1.00 93.56 93 ALA A C 1
ATOM 670 O O . ALA A 1 93 ? -15.110 5.963 5.901 1.00 93.56 93 ALA A O 1
ATOM 671 N N . PRO A 1 94 ? -16.240 5.767 3.956 1.00 94.69 94 PRO A N 1
ATOM 672 C CA . PRO A 1 94 ? -15.296 4.820 3.370 1.00 94.69 94 PRO A CA 1
ATOM 673 C C . PRO A 1 94 ? -13.877 5.397 3.295 1.00 94.69 94 PRO A C 1
ATOM 675 O O . PRO A 1 94 ? -13.672 6.498 2.781 1.00 94.69 94 PRO A O 1
ATOM 678 N N . VAL A 1 95 ? -12.896 4.643 3.792 1.00 95.12 95 VAL A N 1
ATOM 679 C CA . VAL A 1 95 ? -11.475 4.981 3.644 1.00 95.12 95 VAL A CA 1
ATOM 680 C C . VAL A 1 95 ? -11.040 4.593 2.237 1.00 95.12 95 VAL A C 1
ATOM 682 O O . VAL A 1 95 ? -11.321 3.485 1.793 1.00 95.12 95 VAL A O 1
ATOM 685 N N . THR A 1 96 ? -10.376 5.508 1.537 1.00 97.12 96 THR A N 1
ATOM 686 C CA . THR A 1 96 ? -9.812 5.260 0.206 1.00 97.12 96 THR A CA 1
ATOM 687 C C . THR A 1 96 ? -8.312 5.495 0.251 1.00 97.12 96 THR A C 1
ATOM 689 O O . THR A 1 96 ? -7.863 6.538 0.723 1.00 97.12 96 THR A O 1
ATOM 692 N N . TYR A 1 97 ? -7.558 4.517 -0.235 1.00 96.31 97 TYR A N 1
ATOM 693 C CA . TYR A 1 97 ? -6.116 4.565 -0.413 1.00 96.31 97 TYR A CA 1
ATOM 694 C C . TYR A 1 97 ? -5.826 4.975 -1.854 1.00 96.31 97 TYR A C 1
ATOM 696 O O . TYR A 1 97 ? -6.335 4.356 -2.788 1.00 96.31 97 TYR A O 1
ATOM 704 N N . ILE A 1 98 ? -5.037 6.034 -2.018 1.00 95.75 98 ILE A N 1
ATOM 705 C CA . ILE A 1 98 ? -4.500 6.455 -3.311 1.00 95.75 98 ILE A CA 1
ATOM 706 C C . ILE A 1 98 ? -3.021 6.097 -3.275 1.00 95.75 98 ILE A C 1
ATOM 708 O O . ILE A 1 98 ? -2.271 6.646 -2.469 1.00 95.75 98 ILE A O 1
ATOM 712 N N . ILE A 1 99 ? -2.656 5.107 -4.073 1.00 93.94 99 ILE A N 1
ATOM 713 C CA . ILE A 1 99 ? -1.324 4.521 -4.136 1.00 93.94 99 ILE A CA 1
ATOM 714 C C . ILE A 1 99 ? -0.643 5.075 -5.379 1.00 93.94 99 ILE A C 1
ATOM 716 O O . ILE A 1 99 ? -1.270 5.166 -6.436 1.00 93.94 99 ILE A O 1
ATOM 720 N N . HIS A 1 100 ? 0.621 5.444 -5.223 1.00 90.00 100 HIS A N 1
ATOM 721 C CA . HIS A 1 100 ? 1.460 5.992 -6.274 1.00 90.00 100 HIS A CA 1
ATOM 722 C C . HIS A 1 100 ? 2.786 5.247 -6.279 1.00 90.00 100 HIS A C 1
ATOM 724 O O . HIS A 1 100 ? 3.390 5.113 -5.211 1.00 90.00 100 HIS A O 1
ATOM 730 N N . SER A 1 101 ? 3.234 4.864 -7.468 1.00 85.69 101 SER A N 1
ATOM 731 C CA . SER A 1 101 ? 4.594 4.397 -7.717 1.00 85.69 101 SER A CA 1
ATOM 732 C C . SER A 1 101 ? 5.216 5.377 -8.713 1.00 85.69 101 SER A C 1
ATOM 734 O O . SER A 1 101 ? 4.764 5.498 -9.856 1.00 85.69 101 SER A O 1
ATOM 736 N N . ASP A 1 102 ? 6.169 6.183 -8.235 1.00 77.94 102 ASP A N 1
ATOM 737 C CA . ASP A 1 102 ? 6.827 7.241 -9.000 1.00 77.94 102 ASP A CA 1
ATOM 738 C C . ASP A 1 102 ? 8.355 7.066 -9.036 1.00 77.94 102 ASP A C 1
ATOM 740 O O . ASP A 1 102 ? 8.980 6.642 -8.072 1.00 77.94 102 ASP A O 1
ATOM 744 N N . LEU A 1 103 ? 8.972 7.422 -10.169 1.00 67.12 103 LEU A N 1
ATOM 745 C CA . LEU A 1 103 ? 10.410 7.217 -10.441 1.00 67.12 103 LEU A CA 1
ATOM 746 C C . LEU A 1 103 ? 11.379 8.059 -9.595 1.00 67.12 103 LEU A C 1
ATOM 748 O O . LEU A 1 103 ? 12.589 7.945 -9.770 1.00 67.12 103 LEU A O 1
ATOM 752 N N . ALA A 1 104 ? 10.881 8.968 -8.754 1.00 63.50 104 ALA A N 1
ATOM 753 C CA . ALA A 1 104 ? 11.674 9.687 -7.759 1.00 63.50 104 ALA A CA 1
ATOM 754 C C . ALA A 1 104 ? 10.796 10.689 -7.011 1.00 63.50 104 ALA A C 1
ATOM 756 O O . ALA A 1 104 ? 10.321 11.670 -7.593 1.00 63.50 104 ALA A O 1
ATOM 757 N N . VAL A 1 105 ? 10.735 10.560 -5.687 1.00 63.16 105 VAL A N 1
ATOM 758 C CA . VAL A 1 105 ? 10.387 11.697 -4.833 1.00 63.16 105 VAL A CA 1
ATOM 759 C C . VAL A 1 105 ? 11.517 12.726 -4.971 1.00 63.16 105 VAL A C 1
ATOM 761 O O . VAL A 1 105 ? 12.651 12.413 -4.595 1.00 63.16 105 VAL A O 1
ATOM 764 N N . PRO A 1 106 ? 11.270 13.950 -5.488 1.00 64.50 106 PRO A N 1
ATOM 765 C CA . PRO A 1 106 ? 12.327 14.943 -5.619 1.00 64.50 106 PRO A CA 1
ATOM 766 C C . PRO A 1 106 ? 12.970 15.187 -4.257 1.00 64.50 106 PRO A C 1
ATOM 768 O O . PRO A 1 106 ? 12.273 15.534 -3.297 1.00 64.50 106 PRO A O 1
ATOM 771 N N . GLU A 1 107 ? 14.291 15.015 -4.163 1.00 68.50 107 GLU A N 1
ATOM 772 C CA . GLU A 1 107 ? 14.989 15.308 -2.917 1.00 68.50 107 GLU A CA 1
ATOM 773 C C . GLU A 1 107 ? 14.668 16.750 -2.496 1.00 68.50 107 GLU A C 1
ATOM 775 O O . GLU A 1 107 ? 14.715 17.670 -3.328 1.00 68.50 107 GLU A O 1
ATOM 780 N N . PRO A 1 108 ? 14.338 16.991 -1.214 1.00 72.62 108 PRO A N 1
ATOM 781 C CA . PRO A 1 108 ? 14.104 18.344 -0.751 1.00 72.62 108 PRO A CA 1
ATOM 782 C C . PRO A 1 108 ? 15.332 19.192 -1.087 1.00 72.62 108 PRO A C 1
ATOM 784 O O . PRO A 1 108 ? 16.465 18.748 -0.886 1.00 72.62 108 PRO A O 1
ATOM 787 N N . ALA A 1 109 ? 15.125 20.431 -1.550 1.00 83.81 109 ALA A N 1
ATOM 788 C CA . ALA A 1 109 ? 16.176 21.371 -1.964 1.00 83.81 109 ALA A CA 1
ATOM 789 C C . ALA A 1 109 ? 17.085 21.853 -0.803 1.00 83.81 109 ALA A C 1
ATOM 791 O O . ALA A 1 109 ? 17.597 22.970 -0.798 1.00 83.81 109 ALA A O 1
ATOM 792 N N . THR A 1 110 ? 17.293 21.014 0.204 1.00 85.12 110 THR A N 1
ATOM 793 C CA . THR A 1 110 ? 18.094 21.202 1.407 1.00 85.12 110 THR A CA 1
ATOM 794 C C . THR A 1 110 ? 19.504 21.664 1.075 1.00 85.12 110 THR A C 1
ATOM 796 O O . THR A 1 110 ? 19.995 22.588 1.713 1.00 85.12 110 THR A O 1
ATOM 799 N N . LEU A 1 111 ? 20.140 21.111 0.035 1.00 82.56 111 LEU A N 1
ATOM 800 C CA . LEU A 1 111 ? 21.457 21.571 -0.419 1.00 82.56 111 LEU A CA 1
ATOM 801 C C . LEU A 1 111 ? 21.418 22.988 -0.996 1.00 82.56 111 LEU A C 1
ATOM 803 O O . LEU A 1 111 ? 22.324 23.777 -0.732 1.00 82.56 111 LEU A O 1
ATOM 807 N N . ALA A 1 112 ? 20.358 23.343 -1.724 1.00 87.50 112 ALA A N 1
ATOM 808 C CA . ALA A 1 112 ? 20.169 24.711 -2.190 1.00 87.50 112 ALA A CA 1
ATOM 809 C C . ALA A 1 112 ? 19.953 25.662 -1.002 1.00 87.50 112 ALA A C 1
ATOM 811 O O . ALA A 1 112 ? 20.561 26.729 -0.954 1.00 87.50 112 ALA A O 1
ATOM 812 N N . LEU A 1 113 ? 19.164 25.257 -0.002 1.00 89.25 113 LEU A N 1
ATOM 813 C CA . LEU A 1 113 ? 18.933 26.044 1.211 1.00 89.25 113 LEU A CA 1
ATOM 814 C C . LEU A 1 113 ? 20.217 26.224 2.034 1.00 89.25 113 LEU A C 1
ATOM 816 O O . LEU A 1 113 ? 20.511 27.336 2.472 1.00 89.25 113 LEU A O 1
ATOM 820 N N . VAL A 1 114 ? 21.012 25.164 2.197 1.00 91.94 114 VAL A N 1
ATOM 821 C CA . VAL A 1 114 ? 22.335 25.219 2.835 1.00 91.94 114 VAL A CA 1
ATOM 822 C C . VAL A 1 114 ? 23.265 26.137 2.044 1.00 91.94 114 VAL A C 1
ATOM 824 O O . VAL A 1 114 ? 23.915 26.998 2.634 1.00 91.94 114 VAL A O 1
ATOM 827 N N . GLY A 1 115 ? 23.287 26.028 0.713 1.00 91.00 115 GLY A N 1
ATOM 828 C CA . GLY A 1 115 ? 24.071 26.906 -0.156 1.00 91.00 115 GLY A CA 1
ATOM 829 C C . GLY A 1 115 ? 23.694 28.383 0.000 1.00 91.00 115 GLY A C 1
ATOM 830 O O . GLY A 1 115 ? 24.572 29.233 0.161 1.00 91.00 115 GLY A O 1
ATOM 831 N N . ILE A 1 116 ? 22.396 28.691 0.039 1.00 91.69 116 ILE A N 1
ATOM 832 C CA . ILE A 1 116 ? 21.880 30.050 0.260 1.00 91.69 116 ILE A CA 1
ATOM 833 C C . ILE A 1 116 ? 22.235 30.550 1.666 1.00 91.69 116 ILE A C 1
ATOM 835 O O . ILE A 1 116 ? 22.673 31.692 1.816 1.00 91.69 116 ILE A O 1
ATOM 839 N N . ALA A 1 117 ? 22.100 29.711 2.695 1.00 90.81 117 ALA A N 1
ATOM 840 C CA . ALA A 1 117 ? 22.441 30.070 4.069 1.00 90.81 117 ALA A CA 1
ATOM 841 C C . ALA A 1 117 ? 23.937 30.394 4.218 1.00 90.81 117 ALA A C 1
ATOM 843 O O . ALA A 1 117 ? 24.298 31.429 4.783 1.00 90.81 117 ALA A O 1
ATOM 844 N N . LEU A 1 118 ? 24.814 29.559 3.653 1.00 91.88 118 LEU A N 1
ATOM 845 C CA . LEU A 1 118 ? 26.262 29.779 3.664 1.00 91.88 118 LEU A CA 1
ATOM 846 C C . LEU A 1 118 ? 26.654 31.040 2.885 1.00 91.88 118 LEU A C 1
ATOM 848 O O . LEU A 1 118 ? 27.476 31.825 3.362 1.00 91.88 118 LEU A O 1
ATOM 852 N N . ALA A 1 119 ? 26.027 31.285 1.730 1.00 90.00 119 ALA A N 1
ATOM 853 C CA . ALA A 1 119 ? 26.224 32.519 0.976 1.00 90.00 119 ALA A CA 1
ATOM 854 C C . ALA A 1 119 ? 25.796 33.749 1.797 1.00 90.00 119 ALA A C 1
ATOM 856 O O . ALA A 1 119 ? 26.568 34.700 1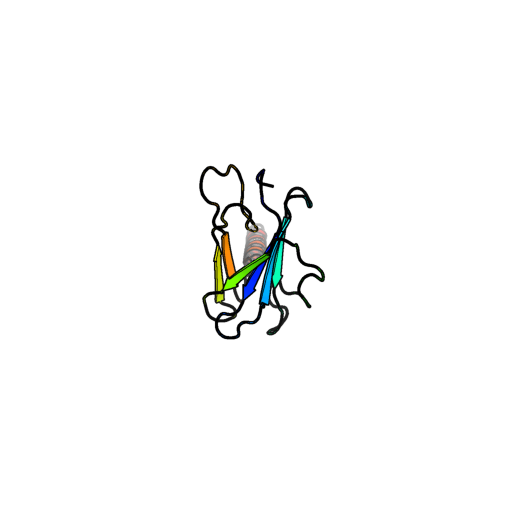.933 1.00 90.00 119 ALA A O 1
ATOM 857 N N . GLY A 1 120 ? 24.610 33.717 2.415 1.00 87.31 120 GLY A N 1
ATOM 858 C CA . GLY A 1 120 ? 24.096 34.798 3.261 1.00 87.31 120 GLY A CA 1
ATOM 859 C C . GLY A 1 120 ? 24.998 35.118 4.459 1.00 87.31 120 GLY A C 1
ATOM 860 O O . GLY A 1 120 ? 25.244 36.294 4.752 1.00 87.31 120 GLY A O 1
ATOM 861 N N . LEU A 1 121 ? 25.564 34.096 5.110 1.00 86.94 121 LEU A N 1
ATOM 862 C CA . LEU A 1 121 ? 26.552 34.260 6.184 1.00 86.94 121 LEU A CA 1
ATOM 863 C C . LEU A 1 121 ? 27.866 34.864 5.662 1.00 86.94 121 LEU A C 1
ATOM 865 O O . LEU A 1 121 ? 28.398 35.800 6.265 1.00 86.94 121 LEU A O 1
ATOM 869 N N . GLY A 1 122 ? 28.354 34.393 4.510 1.00 81.75 122 GLY A N 1
ATOM 870 C CA . GLY A 1 122 ? 29.560 34.913 3.863 1.00 81.75 122 GLY A CA 1
ATOM 871 C C . GLY A 1 122 ? 29.450 36.390 3.465 1.00 81.75 122 GLY A C 1
ATOM 872 O O . GLY A 1 122 ? 30.389 37.161 3.675 1.00 81.75 122 GLY A O 1
ATOM 873 N N . PHE A 1 123 ? 28.292 36.823 2.957 1.00 76.94 123 PHE A N 1
ATOM 874 C CA . PHE A 1 123 ? 28.033 38.232 2.635 1.00 76.94 123 PHE A CA 1
ATOM 875 C C . PHE A 1 123 ? 27.821 39.103 3.881 1.00 76.94 123 PHE A C 1
ATOM 877 O O . PHE A 1 123 ? 28.269 40.251 3.911 1.00 76.94 123 PHE A O 1
ATOM 884 N N . SER A 1 124 ? 27.203 38.567 4.936 1.00 70.88 124 SER A N 1
ATOM 885 C CA . SER A 1 124 ? 26.998 39.285 6.204 1.00 70.88 124 SER A CA 1
ATOM 886 C C . SER A 1 124 ? 28.309 39.531 6.961 1.00 70.88 124 SER A C 1
ATOM 888 O O . SER A 1 124 ? 28.485 40.594 7.558 1.00 70.88 124 SER A O 1
ATOM 890 N N . GLY A 1 125 ? 29.263 38.597 6.887 1.00 63.06 125 GLY A N 1
ATOM 891 C CA . GLY A 1 125 ? 30.585 38.732 7.508 1.00 63.06 125 GLY A CA 1
ATOM 892 C C . GLY A 1 125 ? 31.463 39.823 6.881 1.00 63.06 125 GLY A C 1
ATOM 893 O O . GLY A 1 125 ? 32.243 40.464 7.581 1.00 63.06 125 GLY A O 1
ATOM 894 N N . ARG A 1 126 ? 31.297 40.103 5.580 1.00 61.22 126 ARG A N 1
ATOM 895 C CA . ARG A 1 126 ? 32.082 41.124 4.857 1.00 61.22 126 ARG A CA 1
ATOM 896 C C . ARG A 1 126 ? 31.642 42.564 5.135 1.00 61.22 126 ARG A C 1
ATOM 898 O O . ARG A 1 126 ? 32.405 43.484 4.874 1.00 61.22 126 ARG A O 1
ATOM 905 N N . ARG A 1 127 ? 30.442 42.783 5.689 1.00 60.16 127 ARG A N 1
ATOM 906 C CA . ARG A 1 127 ? 29.904 44.131 5.972 1.00 60.16 127 ARG A CA 1
ATOM 907 C C . ARG A 1 127 ? 30.426 44.763 7.270 1.00 60.16 127 ARG A C 1
ATOM 909 O O . ARG A 1 127 ? 30.106 45.917 7.522 1.00 60.16 127 ARG A O 1
ATOM 916 N N . LYS A 1 128 ? 31.204 44.042 8.089 1.00 57.84 128 LYS A N 1
ATOM 917 C CA . LYS A 1 128 ? 31.754 44.539 9.371 1.00 57.84 128 LYS A CA 1
ATOM 918 C C . LYS A 1 128 ? 33.203 45.050 9.299 1.00 57.84 128 LYS A C 1
ATOM 920 O O . LYS A 1 128 ? 33.779 45.362 10.334 1.00 57.84 128 LYS A O 1
ATOM 925 N N . LEU A 1 129 ? 33.788 45.132 8.106 1.00 57.50 129 LEU A N 1
ATOM 926 C CA . LEU A 1 129 ? 35.118 45.700 7.874 1.00 57.50 129 LEU A CA 1
ATOM 927 C C . LEU A 1 129 ? 34.959 46.995 7.070 1.00 57.50 129 LEU A C 1
ATOM 929 O O . LEU A 1 129 ? 35.100 46.959 5.855 1.00 57.50 129 LEU A O 1
ATOM 933 N N . ASN A 1 130 ? 34.560 48.081 7.735 1.00 48.66 130 ASN A N 1
ATOM 934 C CA . ASN A 1 130 ? 34.699 49.484 7.316 1.00 48.66 130 ASN A CA 1
ATOM 935 C C . ASN A 1 130 ? 34.439 50.380 8.528 1.00 48.66 130 ASN A C 1
ATOM 937 O O . ASN A 1 130 ? 33.390 50.168 9.179 1.00 48.66 130 ASN A O 1
#

pLDDT: mean 86.85, std 10.47, range [48.66, 98.25]

Sequence (130 aa):
NPPGLTAGDLFLFDADTGFILDVIRFNPDENGGSLVFYSDNIDGFDALADTASPPGAFYTNTLTIPEVGPEGNNGATYTPTAGQPGFVAGAGAPVTYIIHSDLAVPEPATLALVGIALAGLGFSGRRKLN

Secondary structure (DSSP, 8-state):
--TTBPPEEEEEE-TTT--EEEEEEEESSSTTSEEEEEB--SS-S-STTB-SSS-SS--SSEEEEE--SSTTEEEEEE-PPTTSTT-BTT-SS---EEEEEES-PPPPTHHH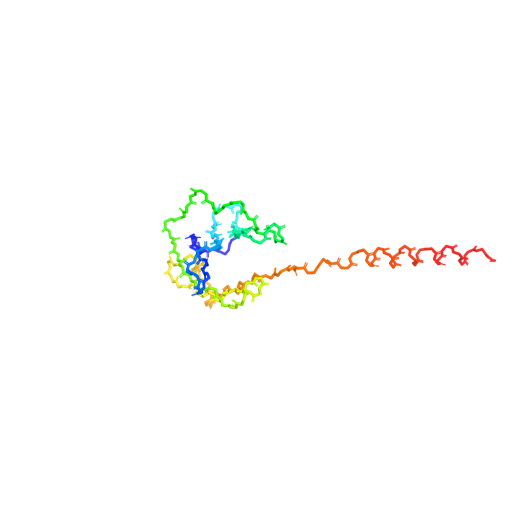HHHHHHHHHHHHHHTT--